Protein AF-A0A4Q5EWY8-F1 (afdb_monomer_lite)

Secondary structure (DSSP, 8-state):
-HHHHHHHTSBGGG-THHHHHHHHHHHHTT--HHHHHHHHHHHHHT--TT-BHHHHHHHHHHHHHHHHHH-

Structure (mmCIF, N/CA/C/O backbone):
data_AF-A0A4Q5EWY8-F1
#
_entry.id   AF-A0A4Q5EWY8-F1
#
loop_
_atom_site.group_PDB
_atom_site.id
_atom_site.type_symbol
_atom_site.label_atom_id
_atom_site.label_alt_id
_atom_site.label_comp_id
_atom_site.label_asym_id
_atom_site.label_entity_id
_atom_site.label_seq_id
_atom_site.pdbx_PDB_ins_code
_atom_site.Cartn_x
_atom_site.Cartn_y
_atom_site.Cartn_z
_atom_site.occupancy
_atom_site.B_iso_or_equiv
_atom_site.auth_seq_id
_atom_site.auth_comp_id
_atom_site.auth_asym_id
_atom_site.auth_atom_id
_atom_site.pdbx_PDB_model_num
ATOM 1 N N . MET A 1 1 ? -1.995 -10.070 -17.179 1.00 49.47 1 MET A N 1
ATOM 2 C CA . MET A 1 1 ? -1.149 -10.306 -15.982 1.00 49.47 1 MET A CA 1
ATOM 3 C C . MET A 1 1 ? 0.358 -10.108 -16.212 1.00 49.47 1 MET A C 1
ATOM 5 O O . MET A 1 1 ? 0.992 -9.569 -15.318 1.00 49.47 1 MET A O 1
ATOM 9 N N . ARG A 1 2 ? 0.956 -10.441 -17.375 1.00 44.94 2 ARG A N 1
ATOM 10 C CA . ARG A 1 2 ? 2.413 -10.258 -17.630 1.00 44.94 2 ARG A CA 1
ATOM 11 C C . ARG A 1 2 ? 2.958 -8.835 -17.389 1.00 44.94 2 ARG A C 1
ATOM 13 O O . ARG A 1 2 ? 4.070 -8.697 -16.897 1.00 44.94 2 ARG A O 1
ATOM 20 N N . ASN A 1 3 ? 2.175 -7.793 -17.678 1.00 55.91 3 ASN A N 1
ATOM 21 C CA . ASN A 1 3 ? 2.610 -6.398 -17.506 1.00 55.91 3 ASN A CA 1
ATOM 22 C C . ASN A 1 3 ? 2.735 -5.956 -16.035 1.00 55.91 3 ASN A C 1
ATOM 24 O O . ASN A 1 3 ? 3.539 -5.078 -15.745 1.00 55.91 3 ASN A O 1
ATOM 28 N N . TYR A 1 4 ? 1.993 -6.581 -15.111 1.00 53.94 4 TYR A N 1
ATOM 29 C CA . TYR A 1 4 ? 2.034 -6.245 -13.680 1.00 53.94 4 TYR A CA 1
ATOM 30 C C . TYR A 1 4 ? 3.338 -6.718 -13.025 1.00 53.94 4 TYR A C 1
ATOM 32 O O . TYR A 1 4 ? 4.037 -5.932 -12.393 1.00 53.94 4 TYR A O 1
ATOM 40 N N . ILE A 1 5 ? 3.736 -7.965 -13.293 1.00 57.31 5 ILE A N 1
ATOM 41 C CA . ILE A 1 5 ? 4.978 -8.558 -12.765 1.00 57.31 5 ILE A CA 1
ATOM 42 C C . ILE A 1 5 ? 6.217 -7.772 -13.236 1.00 57.31 5 ILE A C 1
ATOM 44 O O . ILE A 1 5 ? 7.191 -7.619 -12.503 1.00 57.31 5 ILE A O 1
ATOM 48 N N . LEU A 1 6 ? 6.181 -7.226 -14.457 1.00 58.62 6 LEU A N 1
ATOM 49 C CA . LEU A 1 6 ? 7.266 -6.400 -14.997 1.00 58.62 6 LEU A CA 1
ATOM 50 C C . LEU A 1 6 ? 7.317 -4.992 -14.390 1.00 58.62 6 LEU A C 1
ATOM 52 O O . LEU A 1 6 ? 8.382 -4.381 -14.384 1.00 58.62 6 LEU A O 1
ATOM 56 N N . ALA A 1 7 ? 6.191 -4.462 -13.913 1.00 64.62 7 ALA A N 1
ATOM 57 C CA . ALA A 1 7 ? 6.115 -3.139 -13.297 1.00 64.62 7 ALA A CA 1
ATOM 58 C C . ALA A 1 7 ? 6.550 -3.165 -11.822 1.00 64.62 7 ALA A C 1
ATOM 60 O O . ALA A 1 7 ? 7.138 -2.203 -11.335 1.00 64.62 7 ALA A O 1
ATOM 61 N N . GLU A 1 8 ? 6.324 -4.283 -11.135 1.00 68.94 8 GLU A N 1
ATOM 62 C CA . GLU A 1 8 ? 6.708 -4.506 -9.737 1.00 68.94 8 GLU A CA 1
ATOM 63 C C . GLU A 1 8 ? 8.223 -4.547 -9.503 1.00 68.94 8 GLU A C 1
ATOM 65 O O . GLU A 1 8 ? 8.685 -4.133 -8.441 1.00 68.94 8 GLU A O 1
ATOM 70 N N . ASN A 1 9 ? 8.991 -5.005 -10.497 1.00 79.12 9 ASN A N 1
ATOM 71 C CA . ASN A 1 9 ? 10.455 -5.087 -10.438 1.00 79.12 9 ASN A CA 1
ATOM 72 C C . ASN A 1 9 ? 11.159 -3.789 -10.869 1.00 79.12 9 ASN A C 1
ATOM 74 O O . ASN A 1 9 ? 12.386 -3.718 -10.851 1.00 79.12 9 ASN A O 1
ATOM 78 N N . ARG A 1 10 ? 10.409 -2.760 -11.281 1.00 82.75 10 ARG A N 1
ATOM 79 C CA . ARG A 1 10 ? 10.974 -1.441 -11.601 1.00 82.75 10 ARG A CA 1
ATOM 80 C C . ARG A 1 10 ? 11.226 -0.647 -10.322 1.00 82.75 10 ARG A C 1
ATOM 82 O O . ARG A 1 10 ? 10.547 -0.901 -9.323 1.00 82.75 10 ARG A O 1
ATOM 89 N N . PRO A 1 11 ? 12.128 0.350 -10.361 1.00 85.00 11 PRO A N 1
ATOM 90 C CA . PRO A 1 11 ? 12.260 1.316 -9.280 1.00 85.00 11 PRO A CA 1
ATOM 91 C C . PRO A 1 11 ? 10.897 1.887 -8.889 1.00 85.00 11 PRO A C 1
ATOM 93 O O . PRO A 1 11 ? 10.094 2.242 -9.760 1.00 85.00 11 PRO A O 1
ATOM 96 N N . TYR A 1 12 ? 10.628 1.973 -7.587 1.00 83.19 12 TYR A N 1
ATOM 97 C CA . TYR A 1 12 ? 9.323 2.416 -7.082 1.00 83.19 12 TYR A CA 1
ATOM 98 C C . TYR A 1 12 ? 8.961 3.843 -7.527 1.00 83.19 12 TYR A C 1
ATOM 100 O O . TYR A 1 12 ? 7.782 4.167 -7.665 1.00 83.19 12 TYR A O 1
ATOM 108 N N . THR A 1 13 ? 9.972 4.669 -7.804 1.00 83.25 13 THR A N 1
ATOM 109 C CA . THR A 1 13 ? 9.843 6.041 -8.314 1.00 83.25 13 THR A CA 1
ATOM 110 C C . THR A 1 13 ? 9.288 6.099 -9.737 1.00 83.25 13 THR A C 1
ATOM 112 O O . THR A 1 13 ? 8.592 7.047 -10.088 1.00 83.25 13 THR A O 1
ATOM 115 N N . ALA A 1 14 ? 9.548 5.077 -10.556 1.00 81.62 14 ALA A N 1
ATOM 116 C CA . ALA A 1 14 ? 9.104 4.999 -11.947 1.00 81.62 14 ALA A CA 1
ATOM 117 C C . ALA A 1 14 ? 7.768 4.252 -12.114 1.00 81.62 14 ALA A C 1
ATOM 119 O O . ALA A 1 14 ? 7.227 4.181 -13.219 1.00 81.62 14 ALA A O 1
ATOM 120 N N . CYS A 1 15 ? 7.242 3.657 -11.041 1.00 78.88 15 CYS A N 1
ATOM 121 C CA . CYS A 1 15 ? 6.054 2.814 -11.077 1.00 78.88 15 CYS A CA 1
ATOM 122 C C . CYS A 1 15 ? 5.045 3.267 -10.011 1.00 78.88 15 CYS A C 1
ATOM 124 O O . CYS A 1 15 ? 5.120 2.822 -8.874 1.00 78.88 15 CYS A O 1
ATOM 126 N N . PRO A 1 16 ? 4.058 4.115 -10.344 1.00 80.69 16 PRO A N 1
ATOM 127 C CA . PRO A 1 16 ? 3.055 4.562 -9.373 1.00 80.69 16 PRO A CA 1
ATOM 128 C C . PRO A 1 16 ? 1.974 3.504 -9.078 1.00 80.69 16 PRO A C 1
ATOM 130 O O . PRO A 1 16 ? 1.101 3.739 -8.243 1.00 80.69 16 PRO A O 1
ATOM 133 N N . ILE A 1 17 ? 1.996 2.360 -9.775 1.00 87.44 17 ILE A N 1
ATOM 134 C CA . ILE A 1 17 ? 0.948 1.328 -9.710 1.00 87.44 17 ILE A CA 1
ATOM 135 C C . ILE A 1 17 ? 0.819 0.771 -8.292 1.00 87.44 17 ILE A C 1
ATOM 137 O O . ILE A 1 17 ? -0.290 0.703 -7.773 1.00 87.44 17 ILE A O 1
ATOM 141 N N . TRP A 1 18 ? 1.942 0.490 -7.623 1.00 87.88 18 TRP A N 1
ATOM 142 C CA . TRP A 1 18 ? 1.923 -0.066 -6.267 1.00 87.88 18 TRP A CA 1
ATOM 143 C C . TRP A 1 18 ? 1.183 0.835 -5.266 1.00 87.88 18 TRP A C 1
ATOM 145 O O . TRP A 1 18 ? 0.479 0.326 -4.397 1.00 87.88 18 TRP A O 1
ATOM 155 N N . LYS A 1 19 ? 1.291 2.168 -5.406 1.00 91.56 19 LYS A N 1
ATOM 156 C CA . LYS A 1 19 ? 0.578 3.127 -4.546 1.00 91.56 19 LYS A CA 1
ATOM 157 C C . LYS A 1 19 ? -0.920 3.062 -4.777 1.00 91.56 19 LYS A C 1
ATOM 159 O O . LYS A 1 19 ? -1.685 3.054 -3.820 1.00 91.56 19 LYS A O 1
ATOM 164 N N . LYS A 1 20 ? -1.334 3.046 -6.049 1.00 91.56 20 LYS A N 1
ATOM 165 C CA . LYS A 1 20 ? -2.751 3.012 -6.430 1.00 91.56 20 LYS A CA 1
ATOM 166 C C . LYS A 1 20 ? -3.417 1.734 -5.937 1.00 91.56 20 LYS A C 1
ATOM 168 O O . LYS A 1 20 ? -4.483 1.815 -5.334 1.00 91.56 20 LYS A O 1
ATOM 173 N N . ASP A 1 21 ? -2.763 0.595 -6.143 1.00 90.88 21 ASP A N 1
ATOM 174 C CA . ASP A 1 21 ? -3.282 -0.706 -5.726 1.00 90.88 21 ASP A CA 1
ATOM 175 C C . ASP A 1 21 ? -3.403 -0.783 -4.199 1.00 90.88 21 ASP A C 1
ATOM 177 O O . ASP A 1 21 ? -4.459 -1.142 -3.677 1.00 90.88 21 ASP A O 1
ATOM 181 N N . LEU A 1 22 ? -2.367 -0.355 -3.468 1.00 92.50 22 LEU A N 1
ATOM 182 C CA . LEU A 1 22 ? -2.388 -0.373 -2.007 1.00 92.50 22 LEU A CA 1
ATOM 183 C C . LEU A 1 22 ? -3.402 0.620 -1.415 1.00 92.50 22 LEU A C 1
ATOM 185 O O . LEU A 1 22 ? -4.095 0.286 -0.459 1.00 92.50 22 LEU A O 1
ATOM 189 N N . ARG A 1 23 ? -3.514 1.830 -1.978 1.00 95.25 23 ARG A N 1
ATOM 190 C CA . ARG A 1 23 ? -4.506 2.833 -1.554 1.00 95.25 23 ARG A CA 1
ATOM 191 C C . ARG A 1 23 ? -5.923 2.306 -1.744 1.00 95.25 23 ARG A C 1
ATOM 193 O O . ARG A 1 23 ? -6.716 2.407 -0.817 1.00 95.25 23 ARG A O 1
ATOM 200 N N . LYS A 1 24 ? -6.228 1.711 -2.903 1.00 94.19 24 LYS A N 1
ATOM 201 C CA . LYS A 1 24 ? -7.541 1.102 -3.158 1.00 94.19 24 LYS A CA 1
ATOM 202 C C . LYS A 1 24 ? -7.857 0.022 -2.125 1.00 94.19 24 LYS A C 1
ATOM 204 O O . LYS A 1 24 ? -8.922 0.057 -1.525 1.00 94.19 24 LYS A O 1
ATOM 209 N N . LEU A 1 25 ? -6.897 -0.861 -1.860 1.00 93.81 25 LEU A N 1
ATOM 210 C CA . LEU A 1 25 ? -7.047 -1.908 -0.856 1.00 93.81 25 LEU A CA 1
ATOM 211 C C . LEU A 1 25 ? -7.318 -1.334 0.542 1.00 93.81 25 LEU A C 1
ATOM 213 O O . LEU A 1 25 ? -8.219 -1.799 1.219 1.00 93.81 25 LEU A O 1
ATOM 217 N N . MET A 1 26 ? -6.589 -0.307 0.982 1.00 95.06 26 MET A N 1
ATOM 218 C CA . MET A 1 26 ? -6.836 0.300 2.296 1.00 95.06 26 MET A CA 1
ATOM 219 C C . MET A 1 26 ? -8.198 1.015 2.379 1.00 95.06 26 MET A C 1
ATOM 221 O O . MET A 1 26 ? -8.839 0.965 3.427 1.00 95.06 26 MET A O 1
ATOM 225 N N . ILE A 1 27 ? -8.668 1.626 1.285 1.00 95.88 27 ILE A N 1
ATOM 226 C CA . ILE A 1 27 ? -10.020 2.208 1.198 1.00 95.88 27 ILE A CA 1
ATOM 227 C C . ILE A 1 27 ? -11.091 1.118 1.327 1.00 95.88 27 ILE A C 1
ATOM 229 O O . ILE A 1 27 ? -12.053 1.310 2.064 1.00 95.88 27 ILE A O 1
ATOM 233 N N . ASP A 1 28 ? -10.908 -0.036 0.675 1.00 95.38 28 ASP A N 1
ATOM 234 C CA . ASP A 1 28 ? -11.838 -1.174 0.773 1.00 95.38 28 ASP A CA 1
ATOM 235 C C . ASP A 1 28 ? -11.943 -1.717 2.217 1.00 95.38 28 ASP A C 1
ATOM 237 O O . ASP A 1 28 ? -12.958 -2.294 2.598 1.00 95.38 28 ASP A O 1
ATOM 241 N N . PHE A 1 29 ? -10.915 -1.488 3.042 1.00 93.19 29 PHE A N 1
ATOM 242 C CA . PHE A 1 29 ? -10.893 -1.789 4.481 1.00 93.19 29 PHE A CA 1
ATOM 243 C C . PHE A 1 29 ? -11.357 -0.615 5.362 1.00 93.19 29 PHE A C 1
ATOM 245 O O . PHE A 1 29 ? -11.153 -0.635 6.575 1.00 93.19 29 PHE A O 1
ATOM 252 N N . CYS A 1 30 ? -11.976 0.410 4.771 1.00 93.94 30 CYS A N 1
ATOM 253 C CA . CYS A 1 30 ? -12.475 1.605 5.453 1.00 93.94 30 CYS A CA 1
ATOM 254 C C . CYS A 1 30 ? -11.401 2.379 6.239 1.00 93.94 30 CYS A C 1
ATOM 256 O O . CYS A 1 30 ? -11.718 3.066 7.213 1.00 93.94 30 CYS A O 1
ATOM 258 N N . ILE A 1 31 ? -10.129 2.297 5.834 1.00 94.31 31 ILE A N 1
ATOM 259 C CA . ILE A 1 31 ? -9.071 3.093 6.461 1.00 94.31 31 ILE A CA 1
ATOM 260 C C . ILE A 1 31 ? -9.227 4.564 6.051 1.00 94.31 31 ILE A C 1
ATOM 262 O O . ILE A 1 31 ? -9.360 4.847 4.857 1.00 94.31 31 ILE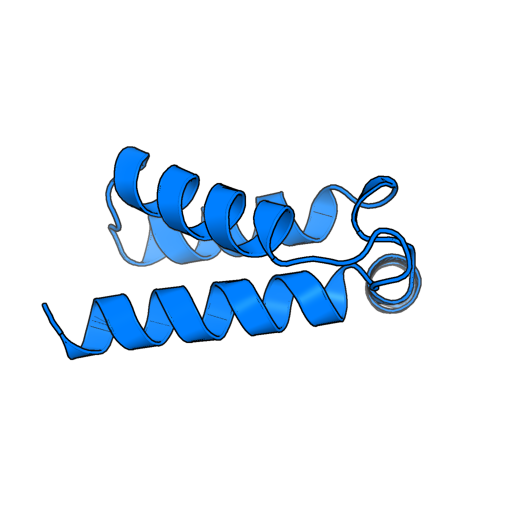 A O 1
ATOM 266 N N . PRO A 1 32 ? -9.161 5.521 6.996 1.00 94.62 32 PRO A N 1
ATOM 267 C CA . PRO A 1 32 ? -9.214 6.942 6.670 1.00 94.62 32 PRO A CA 1
ATOM 268 C C . PRO A 1 32 ? -8.082 7.363 5.724 1.00 94.62 32 PRO A C 1
ATOM 270 O O . PRO A 1 32 ? -6.921 7.015 5.949 1.00 94.62 32 PRO A O 1
ATOM 273 N N . GLU A 1 33 ? -8.388 8.184 4.714 1.00 94.00 33 GLU A N 1
ATOM 274 C CA . GLU A 1 33 ? -7.387 8.678 3.751 1.00 94.00 33 GLU A CA 1
ATOM 275 C C . GLU A 1 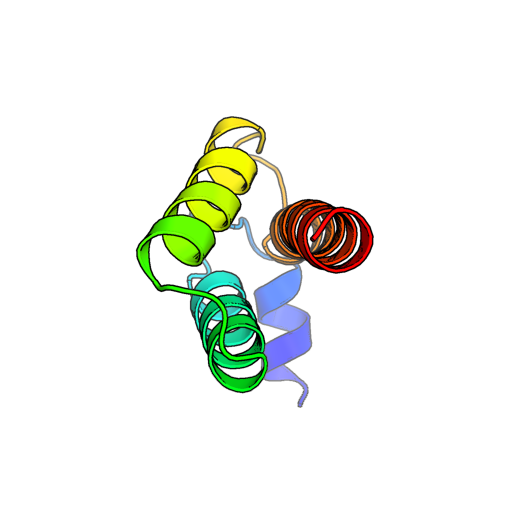33 ? -6.127 9.290 4.397 1.00 94.00 33 GLU A C 1
ATOM 277 O O . GLU A 1 33 ? -5.030 8.958 3.941 1.00 94.00 33 GLU A O 1
ATOM 282 N N . PRO A 1 34 ? -6.209 10.080 5.492 1.00 95.69 34 PRO A N 1
ATOM 283 C CA . PRO A 1 34 ? -5.012 10.608 6.152 1.00 95.69 34 PRO A CA 1
ATOM 284 C C . PRO A 1 34 ? -4.065 9.510 6.652 1.00 95.69 34 PRO A C 1
ATOM 286 O O . PRO A 1 34 ? -2.844 9.641 6.573 1.00 95.69 34 PRO A O 1
ATOM 289 N N . THR A 1 35 ? -4.617 8.399 7.143 1.00 94.69 35 THR A N 1
ATOM 290 C CA . THR A 1 35 ? -3.843 7.242 7.605 1.00 94.69 35 THR A CA 1
ATOM 291 C C . THR A 1 35 ? -3.203 6.504 6.433 1.00 94.69 35 THR A C 1
ATOM 293 O O . THR A 1 35 ? -2.042 6.101 6.518 1.00 94.69 35 THR A O 1
ATOM 296 N N . ILE A 1 36 ? -3.927 6.361 5.321 1.00 95.81 36 ILE A N 1
ATOM 297 C CA . ILE A 1 36 ? -3.399 5.777 4.081 1.00 95.81 36 ILE A CA 1
ATOM 298 C C . ILE A 1 36 ? -2.192 6.583 3.592 1.00 95.81 36 ILE A C 1
ATOM 300 O O . ILE A 1 36 ? -1.136 6.010 3.309 1.00 95.81 36 ILE A O 1
ATOM 304 N N . ASP A 1 37 ? -2.328 7.908 3.533 1.00 95.75 37 ASP A N 1
ATOM 305 C CA . ASP A 1 37 ? -1.262 8.804 3.085 1.00 95.75 37 ASP A CA 1
ATOM 306 C C . ASP A 1 37 ? -0.053 8.765 4.009 1.00 95.75 37 ASP A C 1
ATOM 308 O O . ASP A 1 37 ? 1.085 8.761 3.532 1.00 95.75 37 ASP A O 1
ATOM 312 N N . GLN A 1 38 ? -0.276 8.644 5.317 1.00 95.94 38 GLN A N 1
ATOM 313 C CA . GLN A 1 38 ? 0.796 8.452 6.283 1.00 95.94 38 GLN A CA 1
ATOM 314 C C . GLN A 1 38 ? 1.550 7.135 6.042 1.00 95.94 38 GLN A C 1
ATOM 316 O O . GLN A 1 38 ? 2.781 7.135 6.014 1.00 95.94 38 GLN A O 1
ATOM 321 N N . ILE A 1 39 ? 0.840 6.021 5.830 1.00 95.50 39 ILE A N 1
ATOM 322 C CA . ILE A 1 39 ? 1.450 4.706 5.572 1.00 95.50 39 ILE A CA 1
ATOM 323 C C . ILE A 1 39 ? 2.284 4.728 4.286 1.00 95.50 39 ILE A C 1
ATOM 325 O O . ILE A 1 39 ? 3.422 4.250 4.287 1.00 95.50 39 ILE A O 1
ATOM 329 N N . ILE A 1 40 ? 1.739 5.289 3.202 1.00 94.56 40 ILE A N 1
ATOM 330 C CA . ILE A 1 40 ? 2.442 5.397 1.917 1.00 94.56 40 ILE A CA 1
ATOM 331 C C . ILE A 1 40 ? 3.671 6.294 2.070 1.00 94.56 40 ILE A C 1
ATOM 333 O O . ILE A 1 40 ? 4.772 5.869 1.726 1.00 94.56 40 ILE A O 1
ATOM 337 N N . SER A 1 41 ? 3.510 7.486 2.649 1.00 94.38 41 SER A N 1
ATOM 338 C CA . SER A 1 41 ? 4.607 8.446 2.819 1.00 94.38 41 SER A CA 1
ATOM 339 C C . SER A 1 41 ? 5.748 7.868 3.653 1.00 94.38 41 SER A C 1
ATOM 341 O O . SER A 1 41 ? 6.910 7.993 3.276 1.00 94.38 41 SER A O 1
ATOM 343 N N . GLN A 1 42 ? 5.437 7.172 4.751 1.00 94.94 42 GLN A N 1
ATOM 344 C CA . GLN A 1 42 ? 6.452 6.491 5.560 1.00 94.94 42 GLN A CA 1
ATOM 345 C C . GLN A 1 42 ? 7.181 5.404 4.768 1.00 94.94 42 GLN A C 1
ATOM 347 O O . GLN A 1 42 ? 8.400 5.283 4.862 1.00 94.94 42 GLN A O 1
ATOM 352 N N . ALA A 1 43 ? 6.456 4.606 3.981 1.00 93.94 43 ALA A N 1
ATOM 353 C CA . ALA A 1 43 ? 7.075 3.558 3.180 1.00 93.94 43 ALA A CA 1
ATOM 354 C C . ALA A 1 43 ? 8.018 4.116 2.104 1.00 93.94 43 ALA A C 1
ATOM 356 O O . ALA A 1 43 ? 9.036 3.482 1.825 1.00 93.94 43 ALA A O 1
ATOM 357 N N . GLU A 1 44 ? 7.700 5.284 1.536 1.00 91.88 44 GLU A N 1
ATOM 358 C CA . GLU A 1 44 ? 8.552 5.992 0.574 1.00 91.88 44 GLU A CA 1
ATOM 359 C C . GLU A 1 44 ? 9.773 6.648 1.212 1.00 91.88 44 GLU A C 1
ATOM 361 O O . GLU A 1 44 ? 10.858 6.567 0.647 1.00 91.88 44 GLU A O 1
ATOM 366 N N . GLN A 1 45 ? 9.618 7.276 2.380 1.00 93.25 45 GLN A N 1
ATOM 367 C CA . GLN A 1 45 ? 10.734 7.882 3.117 1.00 93.25 45 GLN A CA 1
ATOM 368 C C . GLN A 1 45 ? 11.754 6.833 3.575 1.00 93.25 45 GLN A C 1
ATOM 370 O O . GLN A 1 45 ? 12.953 7.097 3.600 1.00 93.25 45 GLN A O 1
ATOM 375 N N . GLU A 1 46 ? 11.282 5.634 3.919 1.00 92.88 46 GLU A N 1
ATOM 376 C CA . GLU A 1 46 ? 12.125 4.498 4.303 1.00 92.88 46 GLU A CA 1
ATOM 377 C C . GLU A 1 46 ? 12.708 3.741 3.096 1.00 92.88 46 GLU A C 1
ATOM 379 O O . GLU A 1 46 ? 13.573 2.880 3.274 1.00 92.88 46 GLU A O 1
ATOM 384 N N . ALA A 1 47 ? 12.234 4.017 1.876 1.00 91.06 47 ALA A N 1
ATOM 385 C CA . ALA A 1 47 ? 12.693 3.339 0.672 1.00 91.06 47 ALA A CA 1
ATOM 386 C C . ALA A 1 47 ? 14.004 3.930 0.160 1.00 91.06 47 ALA A C 1
ATOM 388 O O . ALA A 1 47 ? 14.155 5.141 0.001 1.00 91.06 47 ALA A O 1
ATOM 389 N N . LYS A 1 48 ? 14.951 3.060 -0.193 1.00 89.69 48 LYS A N 1
ATOM 390 C CA . LYS A 1 48 ? 16.119 3.482 -0.971 1.00 89.69 48 LYS A CA 1
ATOM 391 C C . LYS A 1 48 ? 15.714 3.713 -2.435 1.00 89.69 48 LYS A C 1
ATOM 393 O O . LYS A 1 48 ? 14.902 2.950 -2.955 1.00 89.69 48 LYS A O 1
ATOM 398 N N . PRO A 1 49 ? 16.336 4.663 -3.159 1.00 82.94 49 PRO A N 1
ATOM 399 C CA . PRO A 1 49 ? 16.036 4.920 -4.577 1.00 82.94 49 PRO A CA 1
ATOM 400 C C . PRO A 1 49 ? 16.199 3.706 -5.506 1.00 82.94 49 PRO A C 1
ATOM 402 O O . PRO A 1 49 ? 15.620 3.669 -6.588 1.00 82.94 49 PRO A O 1
ATOM 405 N N . THR A 1 50 ? 16.995 2.718 -5.093 1.00 86.69 50 THR A N 1
ATOM 406 C CA . THR A 1 50 ? 17.236 1.467 -5.824 1.00 86.69 50 THR A CA 1
ATOM 407 C C . THR A 1 50 ? 16.186 0.392 -5.557 1.00 86.69 50 THR A C 1
ATOM 409 O O . THR A 1 50 ? 16.198 -0.645 -6.219 1.00 86.69 50 THR A O 1
ATOM 412 N N . GLU A 1 51 ? 15.293 0.602 -4.588 1.00 89.12 51 GLU A N 1
ATOM 413 C CA . GLU A 1 51 ? 14.256 -0.365 -4.264 1.00 89.12 51 GLU A CA 1
ATOM 414 C C . GLU A 1 51 ? 13.185 -0.434 -5.346 1.00 89.12 51 GLU A C 1
ATOM 416 O O . GLU A 1 51 ? 12.788 0.546 -5.984 1.00 89.12 51 GLU A O 1
ATOM 421 N N . THR A 1 52 ? 12.683 -1.645 -5.521 1.00 91.12 52 THR A N 1
ATOM 422 C CA . THR A 1 52 ? 11.607 -1.943 -6.453 1.00 91.12 52 THR A CA 1
ATOM 423 C C . THR A 1 52 ? 10.250 -1.560 -5.870 1.00 91.12 52 THR A C 1
ATOM 425 O O . THR A 1 52 ? 10.050 -1.562 -4.653 1.00 91.12 52 THR A O 1
ATOM 428 N N . ALA A 1 53 ? 9.279 -1.293 -6.743 1.00 89.94 53 ALA A N 1
ATOM 429 C CA . ALA A 1 53 ? 7.890 -1.050 -6.356 1.00 89.94 53 ALA A CA 1
ATOM 430 C C . ALA A 1 53 ? 7.339 -2.147 -5.427 1.00 89.94 53 ALA A C 1
ATOM 432 O O . ALA A 1 53 ? 6.650 -1.847 -4.454 1.00 89.94 53 ALA A O 1
ATOM 433 N N . ARG A 1 54 ? 7.700 -3.414 -5.670 1.00 90.19 54 ARG A N 1
ATOM 434 C CA . ARG A 1 54 ? 7.301 -4.549 -4.827 1.00 90.19 54 ARG A CA 1
ATOM 435 C C . ARG A 1 54 ? 7.858 -4.481 -3.407 1.00 90.19 54 ARG A C 1
ATOM 437 O O . ARG A 1 54 ? 7.155 -4.821 -2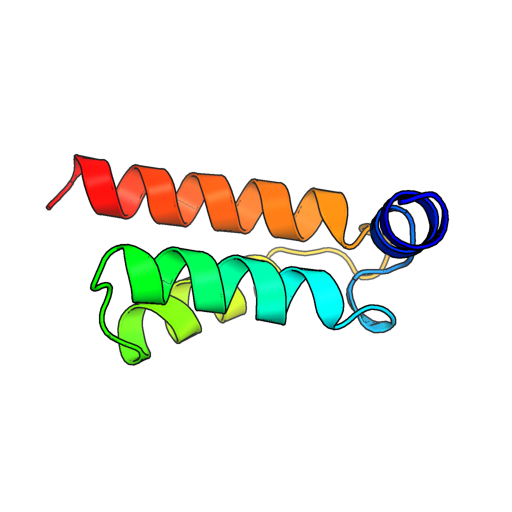.457 1.00 90.19 54 ARG A O 1
ATOM 444 N N . GLN A 1 55 ? 9.114 -4.068 -3.243 1.00 91.88 55 GLN A N 1
ATOM 445 C CA . GLN A 1 55 ? 9.727 -3.943 -1.917 1.00 91.88 55 GLN A CA 1
ATOM 446 C C . GLN A 1 55 ? 9.029 -2.858 -1.096 1.00 91.88 55 GLN A C 1
ATOM 448 O O . GLN A 1 55 ? 8.647 -3.105 0.050 1.00 91.88 55 GLN A O 1
ATOM 453 N N . VAL A 1 56 ? 8.780 -1.701 -1.713 1.00 93.00 56 VAL A N 1
ATOM 454 C CA . VAL A 1 56 ? 8.080 -0.591 -1.057 1.00 93.00 56 VAL A CA 1
ATOM 455 C C . VAL A 1 56 ? 6.627 -0.960 -0.746 1.00 93.00 56 VAL A C 1
ATOM 457 O O . VAL A 1 56 ? 6.164 -0.719 0.370 1.00 93.00 56 VAL A O 1
ATOM 460 N N . TYR A 1 57 ? 5.939 -1.651 -1.663 1.00 93.19 57 TYR A N 1
ATOM 461 C CA . TYR A 1 57 ? 4.603 -2.204 -1.423 1.00 93.19 57 TYR A CA 1
ATOM 462 C C . TYR A 1 57 ? 4.575 -3.127 -0.201 1.00 93.19 57 TYR A C 1
ATOM 464 O O . TYR A 1 57 ? 3.758 -2.940 0.696 1.00 93.19 57 TYR A O 1
ATOM 472 N N . ASN A 1 58 ? 5.489 -4.099 -0.122 1.00 92.56 58 ASN A N 1
ATOM 473 C CA . ASN 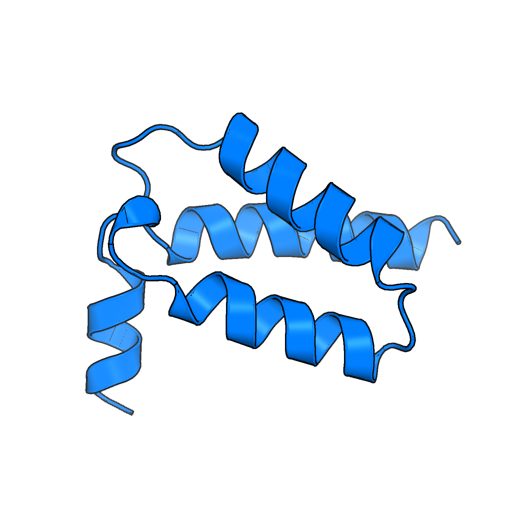A 1 58 ? 5.535 -5.057 0.986 1.00 92.56 58 ASN A CA 1
ATOM 474 C C . ASN A 1 58 ? 5.806 -4.384 2.339 1.00 92.56 58 ASN A C 1
ATOM 476 O O . ASN A 1 58 ? 5.280 -4.826 3.367 1.00 92.56 58 ASN A O 1
ATOM 480 N N . ARG A 1 59 ? 6.616 -3.319 2.349 1.00 94.56 59 ARG A N 1
ATOM 481 C CA . ARG A 1 59 ? 6.862 -2.499 3.541 1.00 94.56 59 ARG A CA 1
ATOM 482 C C . ARG A 1 59 ? 5.589 -1.771 3.974 1.00 94.56 59 ARG A C 1
ATOM 484 O O . ARG A 1 59 ? 5.195 -1.863 5.136 1.00 94.56 59 ARG A O 1
ATOM 491 N N . ALA A 1 60 ? 4.928 -1.088 3.044 1.00 94.75 60 ALA A N 1
ATOM 492 C CA . ALA A 1 60 ? 3.679 -0.384 3.308 1.00 94.75 60 ALA A CA 1
ATOM 493 C C . ALA A 1 60 ? 2.564 -1.350 3.759 1.00 94.75 60 ALA A C 1
ATOM 495 O O . ALA A 1 60 ? 1.836 -1.063 4.707 1.00 94.75 60 ALA A O 1
ATOM 496 N N . TRP A 1 61 ? 2.505 -2.547 3.169 1.00 94.44 61 TRP A N 1
ATOM 497 C CA . TRP A 1 61 ? 1.602 -3.626 3.566 1.00 94.44 61 TRP A CA 1
ATOM 498 C C . TRP A 1 61 ? 1.810 -4.070 5.019 1.00 94.44 61 TRP A C 1
ATOM 500 O O . TRP A 1 61 ? 0.841 -4.236 5.756 1.00 94.44 61 TRP A O 1
ATOM 510 N N . HIS A 1 62 ? 3.059 -4.216 5.473 1.00 95.00 62 HIS A N 1
ATOM 511 C CA . HIS A 1 62 ? 3.338 -4.533 6.879 1.00 95.00 62 HIS A CA 1
ATOM 512 C C . HIS A 1 62 ? 2.855 -3.436 7.829 1.00 95.00 62 HIS A C 1
ATOM 514 O O . HIS A 1 62 ? 2.284 -3.745 8.875 1.00 95.00 62 HIS A O 1
ATOM 520 N N . LYS A 1 63 ? 3.048 -2.162 7.467 1.00 94.69 63 LYS A N 1
ATOM 521 C CA . LYS A 1 63 ? 2.562 -1.023 8.261 1.00 94.69 63 LYS A CA 1
ATOM 522 C C . LYS A 1 63 ? 1.036 -1.010 8.337 1.00 94.69 63 LYS A C 1
ATOM 524 O O . LYS A 1 63 ? 0.493 -0.882 9.431 1.00 94.69 63 LYS A O 1
ATOM 529 N N . PHE A 1 64 ? 0.358 -1.229 7.212 1.00 94.31 64 PHE A N 1
ATOM 530 C CA . PHE A 1 64 ? -1.096 -1.376 7.170 1.00 94.31 64 PHE A CA 1
ATOM 531 C C . PHE A 1 64 ? -1.588 -2.541 8.040 1.00 94.31 64 PHE A C 1
ATOM 533 O O . PHE A 1 64 ? -2.456 -2.348 8.886 1.00 94.31 64 PHE A O 1
ATOM 540 N N . ARG A 1 65 ? -0.988 -3.733 7.927 1.00 94.00 65 ARG A N 1
ATOM 541 C CA . ARG A 1 65 ? -1.346 -4.875 8.786 1.00 94.00 65 ARG A CA 1
ATOM 542 C C . ARG A 1 65 ? -1.135 -4.581 10.265 1.00 94.00 65 ARG A C 1
ATOM 544 O O . ARG A 1 65 ? -1.960 -4.971 11.079 1.00 94.00 65 ARG A O 1
ATOM 551 N N . LYS A 1 66 ? -0.046 -3.898 10.622 1.00 93.31 66 LYS A N 1
ATOM 552 C CA . LYS A 1 66 ? 0.187 -3.472 12.004 1.00 93.31 66 LYS A CA 1
ATOM 553 C C . LYS A 1 66 ? -0.915 -2.519 12.470 1.00 93.31 66 LYS A C 1
ATOM 555 O O . LYS A 1 66 ? -1.416 -2.695 13.572 1.00 93.31 66 LYS A O 1
ATOM 560 N N . HIS A 1 67 ? -1.320 -1.566 11.631 1.00 90.62 67 HIS A N 1
ATOM 561 C CA . HIS A 1 67 ? -2.424 -0.654 11.930 1.00 90.62 67 HIS A CA 1
ATOM 562 C C . HIS A 1 67 ? -3.737 -1.408 12.201 1.00 90.62 67 HIS A C 1
ATOM 564 O O . HIS A 1 67 ? -4.373 -1.144 13.213 1.00 90.62 67 HIS A O 1
ATOM 570 N N . LEU A 1 68 ? -4.079 -2.402 11.373 1.00 89.31 68 LEU A N 1
ATOM 571 C CA . LEU A 1 68 ? -5.269 -3.248 11.558 1.00 89.31 68 LEU A CA 1
ATOM 572 C C . LEU A 1 68 ? -5.255 -4.118 12.823 1.00 89.31 68 LEU A C 1
ATOM 574 O O . LEU A 1 68 ? -6.303 -4.570 13.252 1.00 89.31 68 LEU A O 1
ATOM 578 N N . LEU A 1 69 ? -4.077 -4.445 13.356 1.00 87.94 69 LEU A N 1
ATOM 579 C CA . LEU A 1 69 ? -3.937 -5.304 14.539 1.00 87.94 69 LEU A CA 1
ATOM 580 C C . LEU A 1 69 ? -3.836 -4.50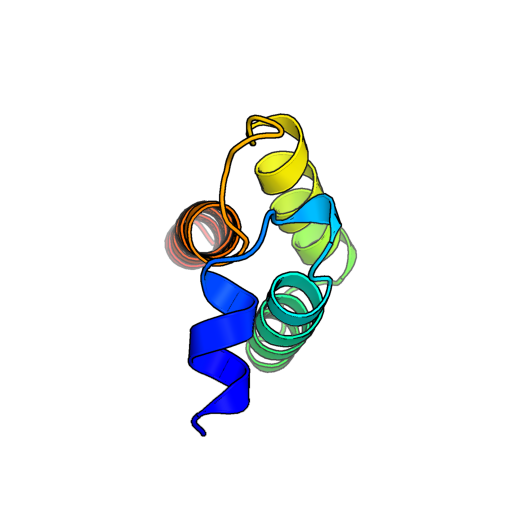9 15.846 1.00 87.94 69 LEU A C 1
ATOM 582 O O . LEU A 1 69 ? -3.831 -5.108 16.918 1.00 87.94 69 LEU A O 1
ATOM 586 N N . THR A 1 70 ? -3.664 -3.188 15.758 1.00 81.81 70 THR A N 1
ATOM 587 C CA . THR A 1 70 ? -3.479 -2.309 16.926 1.00 81.81 70 THR A CA 1
ATOM 588 C C . THR A 1 70 ? -4.725 -1.465 17.217 1.00 81.81 70 THR A C 1
ATOM 590 O O . THR A 1 70 ? -4.851 -0.956 18.327 1.00 81.81 70 THR A O 1
ATOM 593 N N . ASN A 1 71 ? -5.623 -1.326 16.238 1.00 59.34 71 ASN A N 1
ATOM 594 C CA . ASN A 1 71 ? -6.947 -0.708 16.354 1.00 59.34 71 ASN A CA 1
ATOM 595 C C . ASN A 1 71 ? -8.032 -1.782 16.294 1.00 59.34 71 ASN A C 1
ATOM 597 O O . ASN A 1 71 ? -9.081 -1.573 16.936 1.00 59.34 71 ASN A O 1
#

Radius of gyration: 11.97 Å; chains: 1; bounding box: 30×21×35 Å

Foldseek 3Di:
DVVVVVQQQDFLVVRCPLLVVQQVVCVVVVHDPVVSCVLLVVLVVPDDRNDGSNSSSVSSVVVSVVVVVVD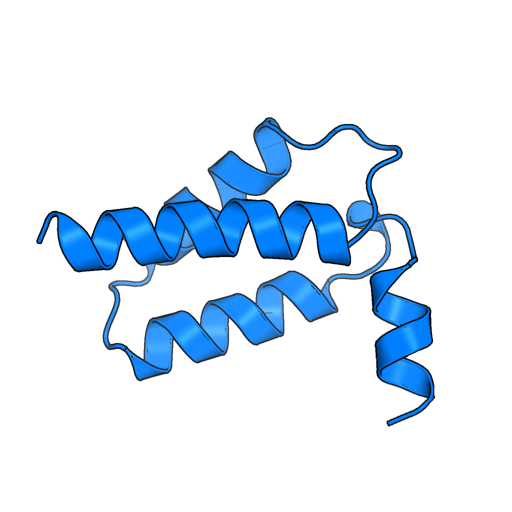

pLDDT: mean 86.82, std 12.41, range [44.94, 95.94]

Sequence (71 aa):
MRNYILAENRPYTACPIWKKDLRKLMIDFCIPEPTIDQIISQAEQEAKPTETARQVYNRAWHKFRKHLLTN